Protein AF-A0A367R2I7-F1 (afdb_monomer)

Structure (mmCIF, N/CA/C/O backbone):
data_AF-A0A367R2I7-F1
#
_entry.id   AF-A0A367R2I7-F1
#
loop_
_atom_site.group_PDB
_atom_site.id
_atom_site.type_symbol
_atom_site.label_atom_id
_atom_site.label_alt_id
_atom_site.label_comp_id
_atom_site.label_asym_id
_atom_site.label_entity_id
_atom_site.label_seq_id
_atom_site.pdbx_PDB_ins_code
_atom_site.Cartn_x
_atom_site.Cartn_y
_atom_site.Cartn_z
_atom_site.occupancy
_atom_site.B_iso_or_equiv
_atom_site.auth_seq_id
_atom_site.auth_comp_id
_atom_site.auth_asym_id
_atom_site.auth_atom_id
_atom_site.pdbx_PDB_model_num
ATOM 1 N N . MET A 1 1 ? 14.666 22.612 -1.946 1.00 48.72 1 MET A N 1
ATOM 2 C CA . MET A 1 1 ? 14.233 21.293 -1.439 1.00 48.72 1 MET A CA 1
ATOM 3 C C . MET A 1 1 ? 14.666 20.253 -2.449 1.00 48.72 1 MET A C 1
ATOM 5 O O . MET A 1 1 ? 14.359 20.433 -3.620 1.00 48.72 1 MET A O 1
ATOM 9 N N . ASN A 1 2 ? 15.432 19.246 -2.032 1.00 72.50 2 ASN A N 1
ATOM 10 C CA . ASN A 1 2 ? 15.852 18.168 -2.924 1.00 72.50 2 ASN A CA 1
ATOM 11 C C . ASN A 1 2 ? 14.829 17.036 -2.782 1.00 72.50 2 ASN A C 1
ATOM 13 O O . ASN A 1 2 ? 14.751 16.421 -1.721 1.00 72.50 2 ASN A O 1
ATOM 17 N N . TYR A 1 3 ? 13.983 16.842 -3.790 1.00 74.94 3 TYR A N 1
ATOM 18 C CA . TYR A 1 3 ? 12.981 15.779 -3.785 1.00 74.94 3 TYR A CA 1
ATOM 19 C C . TYR A 1 3 ? 13.609 14.516 -4.364 1.00 74.94 3 TYR A C 1
ATOM 21 O O . TYR A 1 3 ? 14.040 14.505 -5.516 1.00 74.94 3 TYR A O 1
ATOM 29 N N . GLU A 1 4 ? 13.675 13.453 -3.568 1.00 75.50 4 GLU A N 1
ATOM 30 C CA . GLU A 1 4 ? 14.180 12.162 -4.022 1.00 75.50 4 GLU A CA 1
ATOM 31 C C . GLU A 1 4 ? 13.016 11.308 -4.540 1.00 75.50 4 GLU A C 1
ATOM 33 O O . GLU A 1 4 ? 12.037 11.080 -3.832 1.00 75.50 4 GLU A O 1
ATOM 38 N N . SER A 1 5 ? 13.117 10.834 -5.782 1.00 80.56 5 SER A N 1
ATOM 39 C CA . SER A 1 5 ? 12.164 9.881 -6.361 1.00 80.56 5 SER A CA 1
ATOM 40 C C . SER A 1 5 ? 12.764 8.480 -6.353 1.00 80.56 5 SER A C 1
ATOM 42 O O . SER A 1 5 ? 13.856 8.273 -6.883 1.00 80.56 5 SER A O 1
ATOM 44 N N . ARG A 1 6 ? 12.041 7.502 -5.798 1.00 79.62 6 ARG A N 1
ATOM 45 C CA . ARG A 1 6 ? 12.442 6.087 -5.799 1.00 79.62 6 ARG A CA 1
ATOM 46 C C . ARG A 1 6 ? 11.387 5.234 -6.487 1.00 79.62 6 ARG A C 1
ATOM 48 O O . ARG A 1 6 ? 10.194 5.411 -6.266 1.00 79.62 6 ARG A O 1
ATOM 55 N N . ARG A 1 7 ? 11.837 4.289 -7.313 1.00 85.69 7 ARG A N 1
ATOM 56 C CA . ARG A 1 7 ? 10.976 3.240 -7.871 1.00 85.69 7 ARG A CA 1
ATOM 57 C C . ARG A 1 7 ? 10.900 2.090 -6.878 1.00 85.69 7 ARG A C 1
ATOM 59 O O . ARG A 1 7 ? 11.927 1.686 -6.338 1.00 85.69 7 ARG A O 1
ATOM 66 N N . ILE A 1 8 ? 9.700 1.567 -6.661 1.00 82.44 8 ILE A N 1
ATOM 67 C CA . ILE A 1 8 ? 9.450 0.467 -5.732 1.00 82.44 8 ILE A CA 1
ATOM 68 C C . ILE A 1 8 ? 8.796 -0.664 -6.518 1.00 82.44 8 ILE A C 1
ATOM 70 O O . ILE A 1 8 ? 7.815 -0.440 -7.225 1.00 82.44 8 ILE A O 1
ATOM 74 N N . THR A 1 9 ? 9.345 -1.868 -6.400 1.00 89.19 9 THR A N 1
ATOM 75 C CA . THR A 1 9 ? 8.735 -3.082 -6.947 1.00 89.19 9 THR A CA 1
ATOM 76 C C . THR A 1 9 ? 7.983 -3.784 -5.828 1.00 89.19 9 THR A C 1
ATOM 78 O O . THR A 1 9 ? 8.548 -4.021 -4.762 1.00 89.19 9 THR A O 1
ATOM 81 N N . ILE A 1 10 ? 6.717 -4.120 -6.064 1.00 85.81 10 ILE A N 1
ATOM 82 C CA . ILE A 1 10 ? 5.837 -4.735 -5.067 1.00 85.81 10 ILE A CA 1
ATOM 83 C C . ILE A 1 10 ? 5.438 -6.125 -5.562 1.00 85.81 10 ILE A C 1
ATOM 85 O O . ILE A 1 10 ? 5.110 -6.302 -6.735 1.00 85.81 10 ILE A O 1
ATOM 89 N N . SER A 1 11 ? 5.486 -7.117 -4.671 1.00 91.94 11 SER A N 1
ATOM 90 C CA . SER A 1 11 ? 5.023 -8.475 -4.971 1.00 91.94 11 SER A CA 1
ATOM 91 C C . SER A 1 11 ? 3.528 -8.483 -5.278 1.00 91.94 11 SER A C 1
ATOM 93 O O . SER A 1 11 ? 2.746 -7.815 -4.605 1.00 91.94 11 SER A O 1
ATOM 95 N N . TYR A 1 12 ? 3.116 -9.309 -6.238 1.00 89.31 12 TYR A N 1
ATOM 96 C CA . TYR A 1 12 ? 1.709 -9.483 -6.596 1.00 89.31 12 TYR A CA 1
ATOM 97 C C . TYR A 1 12 ? 0.827 -9.872 -5.395 1.00 89.31 12 TYR A C 1
ATOM 99 O O . TYR A 1 12 ? -0.275 -9.353 -5.239 1.00 89.31 12 TYR A O 1
ATOM 107 N N . LEU A 1 13 ? 1.329 -10.720 -4.490 1.00 92.25 13 LEU A N 1
ATOM 108 C CA . LEU A 1 13 ? 0.584 -11.125 -3.291 1.00 92.25 13 LEU A CA 1
ATOM 109 C C . LEU A 1 13 ? 0.336 -9.949 -2.337 1.00 92.25 13 LEU A C 1
ATOM 111 O O . LEU A 1 13 ? -0.748 -9.832 -1.774 1.00 92.25 13 LEU A O 1
ATOM 115 N N . ALA A 1 14 ? 1.306 -9.042 -2.214 1.00 90.06 14 ALA A N 1
ATOM 116 C CA . ALA A 1 14 ? 1.160 -7.846 -1.390 1.00 90.06 14 ALA A CA 1
ATOM 117 C C . ALA A 1 14 ? 0.125 -6.873 -1.979 1.00 90.06 14 ALA A C 1
ATOM 119 O O . ALA A 1 14 ? -0.576 -6.199 -1.232 1.00 90.06 14 ALA A O 1
ATOM 120 N N . VAL A 1 15 ? -0.027 -6.834 -3.308 1.00 89.38 15 VAL A N 1
ATOM 121 C CA . VAL A 1 15 ? -1.095 -6.062 -3.966 1.00 89.38 15 VAL A CA 1
ATOM 122 C C . VAL A 1 15 ? -2.475 -6.643 -3.642 1.00 89.38 15 VAL A C 1
ATOM 124 O O . VAL A 1 15 ? -3.400 -5.886 -3.369 1.00 89.38 15 VAL A O 1
ATOM 127 N N . ILE A 1 16 ? -2.621 -7.971 -3.591 1.00 90.88 16 ILE A N 1
ATOM 128 C CA . ILE A 1 16 ? -3.887 -8.604 -3.181 1.00 90.88 16 ILE A CA 1
ATOM 129 C C . ILE A 1 16 ? -4.248 -8.222 -1.741 1.00 90.88 16 ILE A C 1
ATOM 131 O O . ILE A 1 16 ? -5.405 -7.917 -1.451 1.00 90.88 16 ILE A O 1
ATOM 135 N N . GLU A 1 17 ? -3.277 -8.238 -0.829 1.00 91.44 17 GLU A N 1
ATOM 136 C CA . GLU A 1 17 ? -3.505 -7.819 0.557 1.00 91.44 17 GLU A CA 1
ATOM 137 C C . GLU A 1 17 ? -3.836 -6.331 0.660 1.00 91.44 17 GLU A C 1
ATOM 139 O O . GLU A 1 17 ? -4.770 -5.966 1.371 1.00 91.44 17 GLU A O 1
ATOM 144 N N . LEU A 1 18 ? -3.145 -5.483 -0.106 1.00 91.19 18 LEU A N 1
ATOM 145 C CA . LEU A 1 18 ? -3.453 -4.060 -0.216 1.00 91.19 18 LEU A CA 1
ATOM 146 C C . LEU A 1 18 ? -4.910 -3.839 -0.634 1.00 91.19 18 LEU A C 1
ATOM 148 O O . LEU A 1 18 ? -5.611 -3.044 -0.007 1.00 91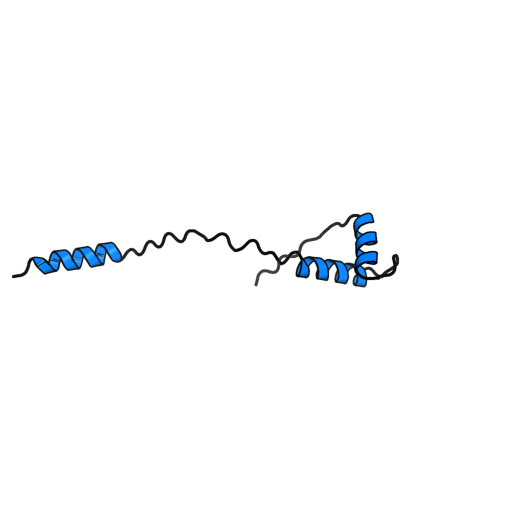.19 18 LEU A O 1
ATOM 152 N N . CYS A 1 19 ? -5.376 -4.565 -1.655 1.00 90.88 19 CYS A N 1
ATOM 153 C CA . CYS A 1 19 ? -6.760 -4.470 -2.100 1.00 90.88 19 CYS A CA 1
ATOM 154 C C . CYS A 1 19 ? -7.740 -4.831 -0.979 1.00 90.88 19 CYS A C 1
ATOM 156 O O . CYS A 1 19 ? -8.717 -4.119 -0.783 1.00 90.88 19 CYS A O 1
ATOM 158 N N . LYS A 1 20 ? -7.450 -5.867 -0.182 1.00 91.69 20 LYS A N 1
ATOM 159 C CA . LYS A 1 20 ? -8.288 -6.244 0.970 1.00 91.69 20 LYS A CA 1
ATOM 160 C C . LYS A 1 20 ? -8.293 -5.184 2.073 1.00 91.69 20 LYS A C 1
ATOM 162 O O . LYS A 1 20 ? -9.341 -4.915 2.645 1.00 91.69 20 LYS A O 1
ATOM 167 N N . ILE A 1 21 ? -7.140 -4.586 2.378 1.00 91.00 21 ILE A N 1
ATOM 168 C CA . ILE A 1 21 ? -7.001 -3.574 3.442 1.00 91.00 21 ILE A CA 1
ATOM 169 C C . ILE A 1 21 ? -7.794 -2.305 3.109 1.00 91.00 21 ILE A C 1
ATOM 171 O O . ILE A 1 21 ? -8.378 -1.688 3.998 1.00 91.00 21 ILE A O 1
ATOM 175 N N . PHE A 1 22 ? -7.803 -1.911 1.836 1.00 90.31 22 PHE A N 1
ATOM 176 C CA . PHE A 1 22 ? -8.462 -0.691 1.370 1.00 90.31 22 PHE A CA 1
ATOM 177 C C . PHE A 1 22 ? -9.832 -0.928 0.724 1.00 90.31 22 PHE A C 1
ATOM 179 O O . PHE A 1 22 ? -10.384 0.012 0.157 1.00 90.31 22 PHE A O 1
ATOM 186 N N . ASP A 1 23 ? -10.368 -2.149 0.822 1.00 91.19 23 ASP A N 1
ATOM 187 C CA . ASP A 1 23 ? -11.644 -2.567 0.222 1.00 91.19 23 ASP A CA 1
ATOM 188 C C . ASP A 1 23 ? -11.742 -2.223 -1.280 1.00 91.19 23 ASP A C 1
ATOM 190 O O . ASP A 1 23 ? -12.750 -1.739 -1.795 1.00 91.19 23 ASP A O 1
ATOM 194 N N . LEU A 1 24 ? -10.631 -2.426 -1.993 1.00 88.75 24 LEU A N 1
ATOM 195 C CA . LEU A 1 24 ? -10.510 -2.198 -3.428 1.00 88.75 24 LEU A CA 1
ATOM 196 C C . LEU A 1 24 ? -10.808 -3.491 -4.202 1.00 88.75 24 LEU A C 1
ATOM 198 O O . LEU A 1 24 ? -10.419 -4.581 -3.769 1.00 88.75 24 LEU A O 1
ATOM 202 N N . PRO A 1 25 ? -11.410 -3.390 -5.400 1.00 89.25 25 PRO A N 1
ATOM 203 C CA . PRO A 1 25 ? -11.533 -4.535 -6.289 1.00 89.25 25 PRO A CA 1
ATOM 204 C C . PRO A 1 25 ? -10.146 -5.049 -6.703 1.00 89.25 25 PRO A C 1
ATOM 206 O O . PRO A 1 25 ? -9.187 -4.286 -6.819 1.00 89.25 25 PRO A O 1
ATOM 209 N N . GLN A 1 26 ? -10.028 -6.354 -6.952 1.00 83.00 26 GLN A N 1
ATOM 210 C CA . GLN A 1 26 ? -8.756 -6.960 -7.368 1.00 83.00 26 GLN A CA 1
ATOM 211 C C . GLN A 1 26 ? -8.282 -6.433 -8.734 1.00 83.00 26 GLN A C 1
ATOM 213 O O . GLN A 1 26 ? -7.082 -6.319 -8.967 1.00 83.00 26 GLN A O 1
ATOM 218 N N . ASP A 1 27 ? -9.230 -6.019 -9.576 1.00 84.56 27 ASP A N 1
ATOM 219 C CA . ASP A 1 27 ? -8.996 -5.386 -10.877 1.00 84.56 27 ASP A CA 1
ATOM 220 C C . ASP A 1 27 ? -8.981 -3.848 -10.784 1.00 84.56 27 ASP A C 1
ATOM 222 O O . ASP A 1 27 ? -9.300 -3.144 -11.746 1.00 84.56 27 ASP A O 1
ATOM 226 N N . ALA A 1 28 ? -8.664 -3.301 -9.605 1.00 85.19 28 ALA A N 1
ATOM 227 C CA . ALA A 1 28 ? -8.576 -1.861 -9.411 1.00 85.19 28 ALA A CA 1
ATOM 228 C C . ALA A 1 28 ? -7.562 -1.227 -10.381 1.00 85.19 28 ALA A C 1
ATOM 230 O O . ALA A 1 28 ? -6.495 -1.793 -10.643 1.00 85.19 28 ALA A O 1
ATOM 231 N N . PRO A 1 29 ? -7.848 -0.015 -10.888 1.00 89.50 29 PRO A N 1
ATOM 232 C CA . PRO A 1 29 ? -6.922 0.687 -11.762 1.00 89.50 29 PRO A CA 1
ATOM 233 C C . PRO A 1 29 ? -5.606 0.981 -11.034 1.00 89.50 29 PRO A C 1
ATOM 235 O O . PRO A 1 29 ? -5.593 1.269 -9.835 1.00 89.50 29 PRO A O 1
ATOM 238 N N . THR A 1 30 ? -4.497 1.007 -11.778 1.00 87.12 30 THR A N 1
ATOM 239 C CA . THR A 1 30 ? -3.148 1.259 -11.240 1.00 87.12 30 THR A CA 1
ATOM 240 C C . THR A 1 30 ? -3.071 2.515 -10.369 1.00 87.12 30 THR A C 1
ATOM 242 O O . THR A 1 30 ? -2.339 2.525 -9.387 1.00 87.12 30 THR A O 1
ATOM 245 N N . GLN A 1 31 ? -3.858 3.551 -10.682 1.00 89.19 31 GLN A N 1
ATOM 246 C CA . GLN A 1 31 ? -3.937 4.784 -9.888 1.00 89.19 31 GLN A CA 1
ATOM 247 C C . GLN A 1 31 ? -4.507 4.569 -8.477 1.00 89.19 31 GLN A C 1
ATOM 249 O O . GLN A 1 31 ? -4.036 5.176 -7.518 1.00 89.19 31 GLN A O 1
ATOM 254 N N . ALA A 1 32 ? -5.514 3.704 -8.328 1.00 88.19 32 ALA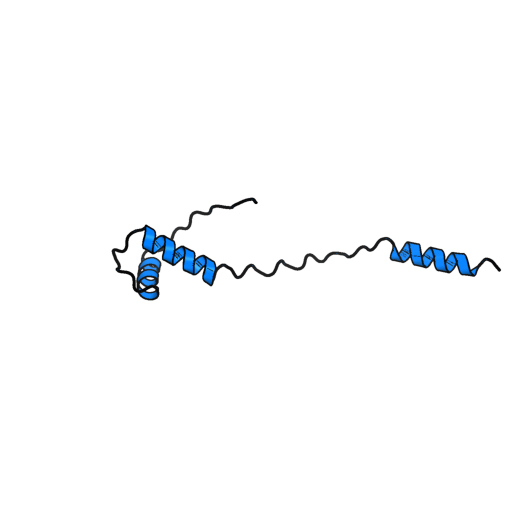 A N 1
ATOM 255 C CA . ALA A 1 32 ? -6.083 3.390 -7.019 1.00 88.19 32 ALA A CA 1
ATOM 256 C C . ALA A 1 32 ? -5.088 2.582 -6.174 1.00 88.19 32 ALA A C 1
ATOM 258 O O . ALA A 1 32 ? -4.916 2.849 -4.984 1.00 88.19 32 ALA A O 1
ATOM 259 N N . LEU A 1 33 ? -4.369 1.654 -6.813 1.00 89.38 33 LEU A N 1
ATOM 260 C CA . LEU A 1 33 ? -3.297 0.895 -6.171 1.00 8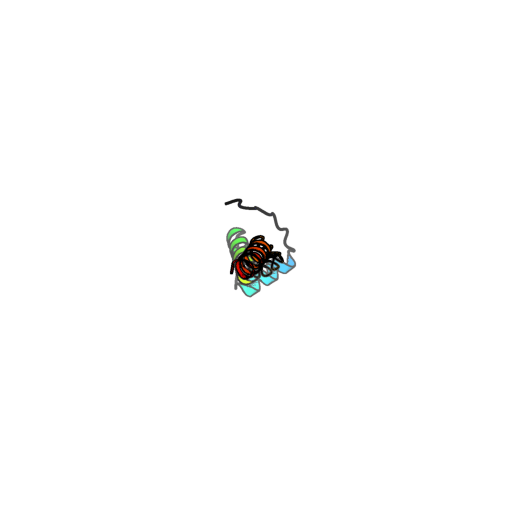9.38 33 LEU A CA 1
ATOM 261 C C . LEU A 1 33 ? -2.149 1.811 -5.732 1.00 89.38 33 LEU A C 1
ATOM 263 O O . LEU A 1 33 ? -1.703 1.715 -4.589 1.00 89.38 33 LEU A O 1
ATOM 267 N N . SER A 1 34 ? -1.700 2.734 -6.591 1.00 89.12 34 SER A N 1
ATOM 268 C CA . SER A 1 34 ? -0.638 3.682 -6.235 1.00 89.12 34 SER A CA 1
ATOM 269 C C . SER A 1 34 ? -1.047 4.583 -5.073 1.00 89.12 34 SER A C 1
ATOM 271 O O . SER A 1 34 ? -0.259 4.754 -4.150 1.00 89.12 34 SER A O 1
ATOM 273 N N . ALA A 1 35 ? -2.290 5.073 -5.052 1.00 90.06 35 ALA A N 1
ATOM 274 C CA . ALA A 1 35 ? -2.802 5.877 -3.942 1.00 90.06 35 ALA A CA 1
ATOM 275 C C . ALA A 1 35 ? -2.846 5.089 -2.617 1.00 90.06 35 ALA A C 1
ATOM 277 O O . ALA A 1 35 ? -2.485 5.618 -1.564 1.00 90.06 35 ALA A O 1
ATOM 278 N N . GLY A 1 36 ? -3.246 3.812 -2.654 1.00 90.00 36 GLY A N 1
ATOM 279 C CA . GLY A 1 36 ? -3.215 2.930 -1.482 1.00 90.00 36 GLY A CA 1
ATOM 280 C C . GLY A 1 36 ? -1.796 2.719 -0.944 1.00 90.00 36 GLY A C 1
ATOM 281 O O . GLY A 1 36 ? -1.561 2.834 0.260 1.00 90.00 36 GLY A O 1
ATOM 282 N N . VAL A 1 37 ? -0.832 2.481 -1.838 1.00 89.44 37 VAL A N 1
ATOM 283 C CA . VAL A 1 37 ? 0.591 2.347 -1.481 1.00 89.44 37 VAL A CA 1
ATOM 284 C C . VAL A 1 37 ? 1.143 3.648 -0.898 1.00 89.44 37 VAL A C 1
ATOM 286 O O . VAL A 1 37 ? 1.794 3.616 0.144 1.00 89.44 37 VAL A O 1
ATOM 289 N N . GLU A 1 38 ? 0.868 4.795 -1.520 1.00 88.62 38 GLU A N 1
ATOM 290 C CA . GLU A 1 38 ? 1.280 6.108 -1.007 1.00 88.62 38 GLU A CA 1
ATOM 291 C C . GLU A 1 38 ? 0.732 6.344 0.399 1.00 88.62 38 GLU A C 1
ATOM 293 O O . GLU A 1 38 ? 1.477 6.730 1.302 1.00 88.62 38 GLU A O 1
ATOM 298 N N . LYS A 1 39 ? -0.549 6.037 0.621 1.00 89.69 39 LYS A N 1
ATOM 299 C CA . LYS A 1 39 ? -1.175 6.159 1.937 1.00 89.69 39 LYS A CA 1
ATOM 300 C C . LYS A 1 39 ? -0.460 5.299 2.982 1.00 89.69 39 LYS A C 1
ATOM 302 O O . LYS A 1 39 ? -0.199 5.800 4.072 1.00 89.69 39 LYS A O 1
ATOM 307 N N . LEU A 1 40 ? -0.071 4.064 2.655 1.00 88.00 40 L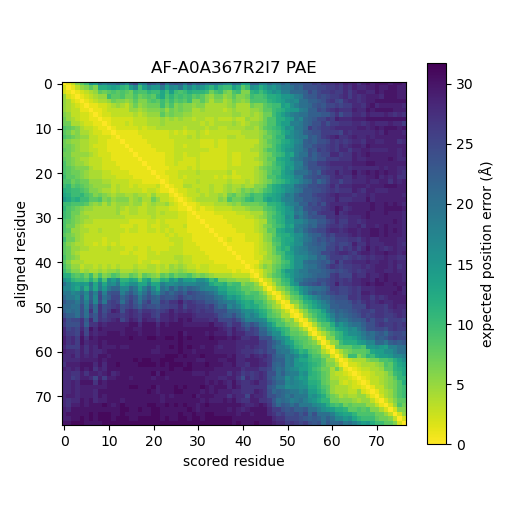EU A N 1
ATOM 308 C CA . LEU A 1 40 ? 0.727 3.223 3.559 1.00 88.00 40 LEU A CA 1
ATOM 309 C C . LEU A 1 40 ? 2.120 3.798 3.828 1.00 88.00 40 LEU A C 1
ATOM 311 O O . LEU A 1 40 ? 2.569 3.788 4.974 1.00 88.00 40 LEU A O 1
ATOM 315 N N . ILE A 1 41 ? 2.800 4.324 2.807 1.00 86.31 41 ILE A N 1
ATOM 316 C CA . ILE A 1 41 ? 4.121 4.950 2.965 1.00 86.31 41 ILE A CA 1
ATOM 317 C C . ILE A 1 41 ? 4.026 6.164 3.890 1.00 86.31 41 ILE A C 1
ATOM 319 O O . ILE A 1 41 ? 4.858 6.320 4.776 1.00 86.31 41 ILE A O 1
ATOM 323 N N . PHE A 1 42 ? 3.006 7.005 3.750 1.00 84.94 42 PHE A N 1
ATOM 324 C CA . PHE A 1 42 ? 2.857 8.164 4.629 1.00 84.94 42 PHE A CA 1
ATOM 325 C C . PHE A 1 42 ? 2.357 7.795 6.032 1.00 84.94 42 PHE A C 1
ATOM 327 O O . PHE A 1 42 ? 2.750 8.442 7.000 1.00 84.94 42 PHE A O 1
ATOM 334 N N . GLN A 1 43 ? 1.539 6.748 6.169 1.00 84.94 43 GLN A N 1
ATOM 335 C CA . GLN A 1 43 ? 1.053 6.275 7.471 1.00 84.94 43 GLN A CA 1
ATOM 336 C C . GLN A 1 43 ? 2.127 5.544 8.284 1.00 84.94 43 GLN A C 1
ATOM 338 O O . GLN A 1 43 ? 2.239 5.770 9.485 1.00 84.94 43 GLN A O 1
ATOM 343 N N . HIS A 1 44 ? 2.912 4.676 7.645 1.00 79.50 44 HIS A N 1
ATOM 344 C CA . HIS A 1 44 ? 3.868 3.791 8.322 1.00 79.50 44 HIS A CA 1
ATOM 345 C C . HIS A 1 44 ? 5.333 4.123 8.026 1.00 79.50 44 HIS A C 1
ATOM 347 O O . HIS A 1 44 ? 6.205 3.829 8.837 1.00 79.50 44 HIS A O 1
ATOM 353 N N . GLY A 1 45 ? 5.627 4.740 6.883 1.00 67.62 45 GLY A N 1
ATOM 354 C CA . GLY A 1 45 ? 6.981 5.137 6.486 1.00 67.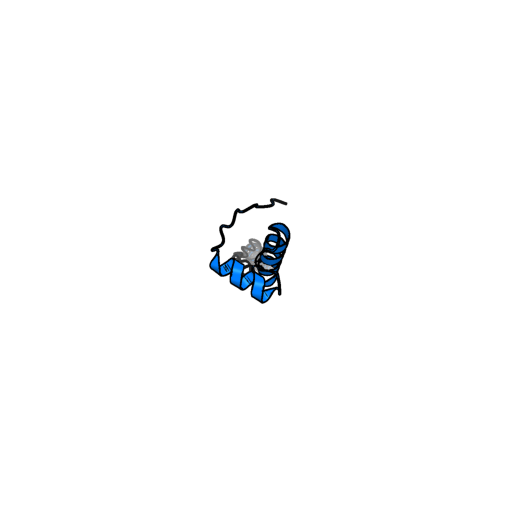62 45 GLY A CA 1
ATOM 355 C C . GLY A 1 45 ? 7.431 6.481 7.062 1.00 67.62 45 GLY A C 1
ATOM 356 O O . GLY A 1 45 ? 8.620 6.782 7.015 1.00 67.62 45 GLY A O 1
ATOM 357 N N . ASN A 1 46 ? 6.527 7.266 7.665 1.00 57.81 46 ASN A N 1
ATOM 358 C CA . ASN A 1 46 ? 6.883 8.522 8.334 1.00 57.81 46 ASN A CA 1
ATOM 359 C C . ASN A 1 46 ? 7.443 8.330 9.755 1.00 57.81 46 ASN A C 1
ATOM 361 O O . ASN A 1 46 ? 7.588 9.293 10.508 1.00 57.81 46 ASN A O 1
ATOM 365 N N . VAL A 1 47 ? 7.830 7.104 10.121 1.00 58.53 47 VAL A N 1
ATOM 366 C CA . VAL A 1 47 ? 8.810 6.907 11.190 1.00 58.53 47 VAL A CA 1
ATOM 367 C C . VAL A 1 47 ? 10.169 7.301 10.612 1.00 58.53 47 VAL A C 1
ATOM 369 O O . VAL A 1 47 ? 11.028 6.460 10.351 1.00 58.53 47 VAL A O 1
ATOM 372 N N . GLN A 1 48 ? 10.365 8.603 10.362 1.00 55.75 48 GLN A N 1
ATOM 373 C CA . GLN A 1 48 ? 11.710 9.154 10.315 1.00 55.75 48 GLN A CA 1
ATOM 374 C C . GLN A 1 48 ? 12.371 8.652 11.591 1.00 55.75 48 GLN A C 1
ATOM 376 O O . GLN A 1 48 ? 11.920 8.978 12.692 1.00 55.75 48 GLN A O 1
ATOM 381 N N . ALA A 1 49 ? 13.394 7.804 11.450 1.00 57.31 49 ALA A N 1
ATOM 382 C CA . ALA A 1 49 ? 14.305 7.561 12.548 1.00 57.31 49 ALA A CA 1
ATOM 383 C C . ALA A 1 49 ? 14.649 8.949 13.078 1.00 57.31 49 ALA A C 1
ATOM 385 O O . ALA A 1 49 ? 15.128 9.778 12.296 1.00 57.31 49 ALA A O 1
ATOM 386 N N . SER A 1 50 ? 14.284 9.218 14.342 1.00 54.78 50 SER A N 1
ATOM 387 C CA . SER A 1 50 ? 14.597 10.481 15.010 1.00 54.78 50 SER A CA 1
ATOM 388 C C . SER A 1 50 ? 15.999 10.855 14.565 1.00 54.78 50 SER A C 1
ATOM 390 O O . SER A 1 50 ? 16.855 9.962 14.649 1.00 54.78 50 SER A O 1
ATOM 392 N N . PRO A 1 51 ? 16.233 12.074 14.031 1.00 58.09 51 PRO A N 1
ATOM 393 C CA . PRO A 1 51 ? 17.563 12.455 13.591 1.00 58.09 51 PRO A CA 1
ATOM 394 C C . PRO A 1 51 ? 18.489 12.048 14.721 1.00 58.09 51 PRO A C 1
ATOM 396 O O . PRO A 1 51 ? 18.262 12.439 15.872 1.00 58.09 51 PRO A O 1
ATOM 399 N N . LYS A 1 52 ? 19.402 11.110 14.425 1.00 51.66 52 LYS A N 1
ATOM 400 C CA . LYS A 1 52 ? 20.377 10.640 15.402 1.00 51.66 52 LYS A CA 1
ATOM 401 C C . LYS A 1 52 ? 20.935 11.929 15.979 1.00 51.66 52 LYS A C 1
ATOM 403 O O . LYS A 1 52 ? 21.380 12.728 15.156 1.00 51.66 52 LYS A O 1
ATOM 408 N N . PRO A 1 53 ? 20.815 12.195 17.294 1.00 53.78 53 PRO A N 1
ATOM 409 C CA . PRO A 1 53 ? 21.359 13.417 17.839 1.00 53.78 53 PRO A CA 1
ATOM 410 C C . PRO A 1 53 ? 22.815 13.408 17.415 1.00 53.78 53 PRO A C 1
ATOM 412 O O . PRO A 1 53 ? 23.593 12.552 17.842 1.00 53.78 53 PRO A O 1
ATOM 415 N N . GLU A 1 54 ? 23.147 14.274 16.460 1.00 53.56 54 GLU A N 1
ATOM 416 C CA . GLU A 1 54 ? 24.523 14.612 16.211 1.00 53.56 54 GLU A CA 1
ATOM 417 C C . GLU A 1 54 ? 24.970 15.073 17.580 1.00 53.56 54 GLU A C 1
ATOM 419 O O . GLU A 1 54 ? 24.370 15.981 18.166 1.00 53.56 54 GLU A O 1
ATOM 424 N N . THR A 1 55 ? 25.919 14.350 18.164 1.00 53.53 55 THR A N 1
ATOM 425 C CA . THR A 1 55 ? 26.600 14.824 19.348 1.00 53.53 55 THR A CA 1
ATOM 426 C C . THR A 1 55 ? 27.247 16.119 18.896 1.00 53.53 55 THR A C 1
ATOM 428 O O . THR A 1 55 ? 28.351 16.117 18.359 1.00 53.53 55 THR A O 1
ATOM 431 N N .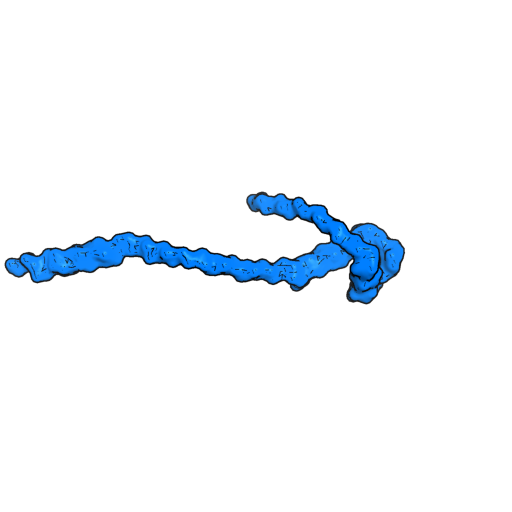 ALA A 1 56 ? 26.522 17.228 19.028 1.00 54.62 56 ALA A N 1
ATOM 432 C CA . ALA A 1 56 ? 27.091 18.539 18.951 1.00 54.62 56 ALA A CA 1
ATOM 433 C C . ALA A 1 56 ? 28.062 18.527 20.120 1.00 54.62 56 ALA A C 1
ATOM 435 O O . ALA A 1 56 ? 27.675 18.695 21.278 1.00 54.62 56 ALA A O 1
ATOM 436 N N . THR A 1 57 ? 29.331 18.241 19.841 1.00 57.06 57 THR A N 1
ATOM 437 C CA . THR A 1 57 ? 30.405 18.751 20.668 1.00 57.06 57 THR A CA 1
ATOM 438 C C . THR A 1 57 ? 30.170 20.247 20.676 1.00 57.06 57 THR A C 1
ATOM 440 O O . THR A 1 57 ? 30.526 20.965 19.745 1.00 57.06 57 THR A O 1
ATOM 443 N N . SER A 1 58 ? 29.451 20.685 21.707 1.00 52.62 58 SER A N 1
ATOM 444 C CA . SER A 1 58 ? 29.332 22.059 22.136 1.00 52.62 58 SER A CA 1
ATOM 445 C C . SER A 1 58 ? 30.730 22.462 22.585 1.00 52.62 58 SER A C 1
ATOM 447 O O . SER A 1 58 ? 31.021 22.588 23.775 1.00 52.62 58 SER A O 1
ATOM 449 N N . THR A 1 59 ? 31.629 22.626 21.623 1.00 59.31 59 THR A N 1
ATOM 450 C CA . THR A 1 59 ? 32.896 23.303 21.804 1.00 59.31 59 THR A CA 1
ATOM 451 C C . THR A 1 59 ? 32.514 24.768 21.932 1.00 59.31 59 THR A C 1
ATOM 453 O O . THR A 1 59 ? 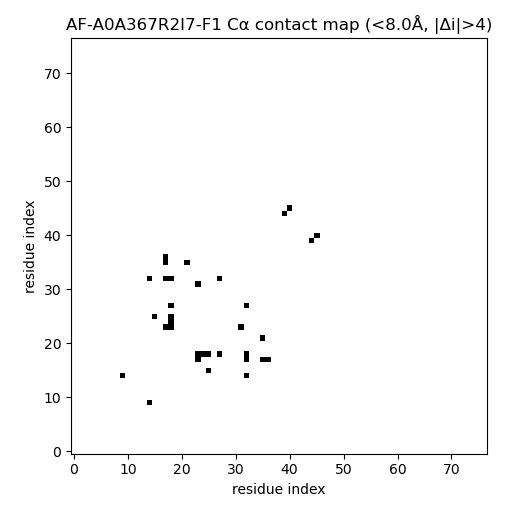32.576 25.513 20.967 1.00 59.31 59 THR A O 1
ATOM 456 N N . GLN A 1 60 ? 31.994 25.172 23.096 1.00 60.00 60 GLN A N 1
ATOM 457 C CA . GLN A 1 60 ? 31.898 26.581 23.458 1.00 60.00 60 GLN A CA 1
ATOM 458 C C . GLN A 1 60 ? 33.341 27.034 23.697 1.00 60.00 60 GLN A C 1
ATOM 460 O O . GLN A 1 60 ? 33.864 26.791 24.787 1.00 60.00 60 GLN A O 1
ATOM 465 N N . PRO A 1 61 ? 34.020 27.662 22.717 1.00 59.09 61 PRO A N 1
ATOM 466 C CA . PRO A 1 61 ? 35.458 27.927 22.811 1.00 59.09 61 PRO A CA 1
ATOM 467 C C . PRO A 1 61 ? 35.755 28.960 23.905 1.00 59.09 61 PRO A C 1
ATOM 469 O O . PRO A 1 61 ? 36.870 29.075 24.396 1.00 59.09 61 PRO A O 1
ATOM 472 N N . ASN A 1 62 ? 34.725 29.705 24.311 1.00 60.12 62 ASN A N 1
ATOM 473 C CA . ASN A 1 62 ? 34.867 30.901 25.119 1.00 60.12 62 ASN A CA 1
ATOM 474 C C . ASN A 1 62 ? 34.806 30.649 26.628 1.00 60.12 62 ASN A C 1
ATOM 476 O O . ASN A 1 62 ? 35.080 31.576 27.383 1.00 60.12 62 ASN A O 1
ATOM 480 N N . LYS A 1 63 ? 34.482 29.435 27.104 1.00 63.81 63 LYS A N 1
ATOM 481 C CA . LYS A 1 63 ? 34.435 29.185 28.558 1.00 63.81 63 LYS A CA 1
ATOM 482 C C . LYS A 1 63 ? 35.817 29.237 29.207 1.00 63.81 63 LYS A C 1
ATOM 484 O O . LYS A 1 63 ? 35.931 29.811 30.281 1.00 63.81 63 LYS A O 1
ATOM 489 N N . SER A 1 64 ? 36.847 28.696 28.557 1.00 63.09 64 SER A N 1
ATOM 490 C CA . SER A 1 64 ? 38.232 28.739 29.052 1.00 63.09 64 SER A CA 1
ATOM 491 C C . SER A 1 64 ? 38.834 30.145 28.980 1.00 63.09 64 SER A C 1
ATOM 493 O O . SER A 1 64 ? 39.529 30.566 29.901 1.00 63.09 64 SER A O 1
ATOM 495 N N . ALA A 1 65 ? 38.534 30.896 27.915 1.00 64.44 65 ALA A N 1
ATOM 496 C CA . ALA A 1 65 ? 38.970 32.284 27.776 1.00 64.44 65 ALA A CA 1
ATOM 497 C C . ALA A 1 65 ? 38.341 33.194 28.850 1.00 64.44 65 ALA A C 1
ATOM 499 O O . ALA A 1 65 ? 39.033 34.018 29.447 1.00 64.44 65 ALA A O 1
ATOM 500 N N . LEU A 1 66 ? 37.049 33.005 29.147 1.00 63.84 66 LEU A N 1
ATOM 501 C CA . LEU A 1 66 ? 36.346 33.747 30.200 1.00 63.84 66 LEU A CA 1
ATOM 502 C C . LEU A 1 66 ? 36.900 33.443 31.597 1.00 63.84 66 LEU A C 1
ATOM 504 O O . LEU A 1 66 ? 37.117 34.371 32.375 1.00 63.84 66 LEU A O 1
ATOM 508 N N . SER A 1 67 ? 37.169 32.176 31.929 1.00 64.94 67 SER A N 1
ATOM 509 C CA . SER A 1 67 ? 37.751 31.842 33.235 1.00 64.94 67 SER A CA 1
ATOM 510 C C . SER A 1 67 ? 39.185 32.354 33.389 1.00 64.94 67 SER A C 1
ATOM 512 O O . SER A 1 67 ? 39.522 32.831 34.471 1.00 64.94 67 SER A O 1
ATOM 514 N N . ALA A 1 68 ? 39.988 32.366 32.319 1.00 69.00 68 ALA A N 1
ATOM 515 C CA . ALA A 1 68 ? 41.330 32.952 32.340 1.00 69.00 68 ALA A CA 1
ATOM 516 C C . ALA A 1 68 ? 41.315 34.467 32.637 1.00 69.00 68 ALA A C 1
ATOM 518 O O . ALA A 1 68 ? 42.132 34.947 33.428 1.00 69.00 68 ALA A O 1
ATOM 519 N N . MET A 1 69 ? 40.357 35.217 32.074 1.00 67.00 69 MET A N 1
ATOM 520 C CA . MET A 1 69 ? 40.194 36.648 32.374 1.00 67.00 69 MET A CA 1
ATOM 521 C C . MET A 1 69 ? 39.840 36.901 33.846 1.00 67.00 69 MET A C 1
ATOM 523 O O . MET A 1 69 ? 40.378 37.828 34.449 1.00 67.00 69 MET A O 1
ATOM 527 N N . VAL A 1 70 ? 38.993 36.061 34.451 1.00 69.94 70 VAL A N 1
ATOM 528 C CA . VAL A 1 70 ? 38.612 36.194 35.870 1.00 69.94 70 VAL A CA 1
ATOM 529 C C . VAL A 1 70 ? 39.793 35.918 36.803 1.00 69.94 70 VAL A C 1
ATOM 531 O O . VAL A 1 70 ? 39.977 36.643 37.781 1.00 69.94 70 VAL A O 1
ATOM 534 N N . THR A 1 71 ? 40.634 34.921 36.508 1.00 64.94 71 T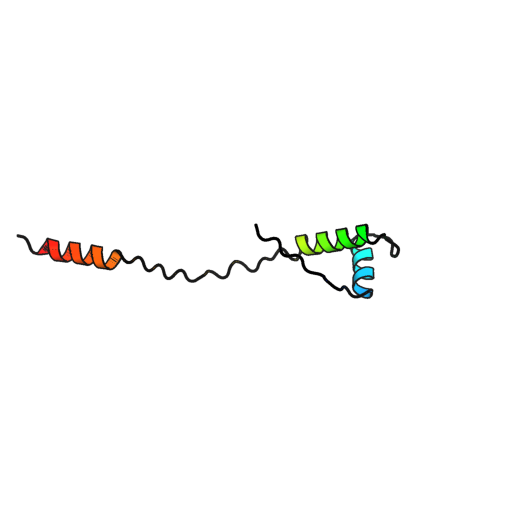HR A N 1
ATOM 535 C CA . THR A 1 71 ? 41.860 34.686 37.294 1.00 64.94 71 THR A CA 1
ATOM 536 C C . THR A 1 71 ? 42.858 35.831 37.179 1.00 64.94 71 THR A C 1
ATOM 538 O O . THR A 1 71 ? 43.447 36.211 38.188 1.00 64.94 71 THR A O 1
ATOM 541 N N . ASN A 1 72 ? 43.004 36.432 35.995 1.00 61.94 72 ASN A N 1
ATOM 542 C CA . ASN A 1 72 ? 43.939 37.542 35.796 1.00 61.94 72 ASN A CA 1
ATOM 543 C C . ASN A 1 72 ? 43.469 38.846 36.464 1.00 61.94 72 ASN A C 1
ATOM 545 O O . ASN A 1 72 ? 44.298 39.694 36.780 1.00 61.94 72 ASN A O 1
ATOM 549 N N . PHE A 1 73 ? 42.170 39.005 36.737 1.00 61.31 73 PHE A N 1
ATOM 550 C CA . PHE A 1 73 ? 41.645 40.181 37.442 1.00 61.31 73 PHE A CA 1
ATOM 551 C C . PHE A 1 73 ? 41.820 40.109 38.971 1.00 61.31 73 PHE A C 1
ATOM 553 O O . PHE A 1 73 ? 41.735 41.126 39.652 1.00 61.31 73 PHE A O 1
ATOM 560 N N . LYS A 1 74 ? 42.113 38.929 39.538 1.00 55.91 74 LYS A N 1
ATOM 561 C CA . LYS A 1 74 ? 42.308 38.748 40.991 1.00 55.91 74 LYS A CA 1
ATOM 562 C C . LYS A 1 74 ? 43.734 39.086 41.474 1.00 55.91 74 LYS A C 1
ATOM 564 O O . LYS A 1 74 ? 44.074 38.795 42.616 1.00 55.91 74 LYS A O 1
ATOM 569 N N . GLY A 1 75 ? 44.561 39.691 40.618 1.00 59.38 75 GLY A N 1
ATOM 570 C CA . GLY A 1 75 ? 45.960 40.039 40.901 1.00 59.38 75 GLY A CA 1
ATOM 571 C C . GLY A 1 75 ? 46.332 41.513 40.709 1.00 59.38 75 GLY A C 1
ATOM 572 O O . GLY A 1 75 ? 47.519 41.817 40.714 1.00 59.38 75 GLY A O 1
ATOM 573 N N . ALA A 1 76 ? 45.363 42.416 40.530 1.00 54.41 76 ALA A N 1
ATOM 574 C CA . ALA A 1 76 ? 45.594 43.863 40.550 1.00 54.41 76 ALA A CA 1
ATOM 575 C C . ALA A 1 76 ? 44.924 44.458 41.799 1.00 54.41 76 ALA A C 1
ATOM 577 O O . ALA A 1 76 ? 43.784 44.921 41.748 1.00 54.41 76 ALA A O 1
ATOM 578 N N . ALA A 1 77 ? 45.630 44.349 42.925 1.00 48.78 77 ALA A N 1
ATOM 579 C CA . ALA A 1 77 ? 45.428 45.155 44.124 1.00 48.78 77 ALA A CA 1
ATOM 580 C C . ALA A 1 77 ? 46.597 46.139 44.232 1.00 48.78 77 ALA A C 1
ATOM 582 O O . ALA A 1 77 ? 47.729 45.711 43.903 1.00 48.78 77 ALA A O 1
#

pLDDT: mean 74.67, std 14.81, range [48.72, 92.25]

Solvent-accessible surface area (backbone atoms only — not comparable to full-atom values): 5141 Å² total; per-residue (Å²): 134,89,83,84,85,80,91,81,89,76,58,71,71,57,51,56,52,48,22,62,76,69,74,43,60,91,84,52,54,70,68,59,53,50,52,53,52,50,51,48,44,62,71,65,58,65,68,62,72,69,76,72,76,71,78,70,76,79,74,65,76,57,60,65,57,53,52,52,53,56,62,64,62,77,72,77,128

Nearest PDB structures (foldseek):
  2do1-assembly1_A  TM=4.718E-01  e=5.203E+00  Homo sapiens
  4uzw-assembly1_A  TM=4.917E-01  e=8.421E+00  Saccharomyces cerevisiae

Foldseek 3Di:
DDDDDDDDDDDLVVLVVLCVVVVHDNPHDPVVSVVSVVVCCVVPVPPPVPPPPPPPPPPVVCPVVVVVVVVVVVPDD

Sequence (77 aa):
MNYESRRITISYLAVIELCKIFDLPQDAPTQALSAGVEKLIFQHGNVQASPKPETATSTQPNKSALSAMVTNFKGA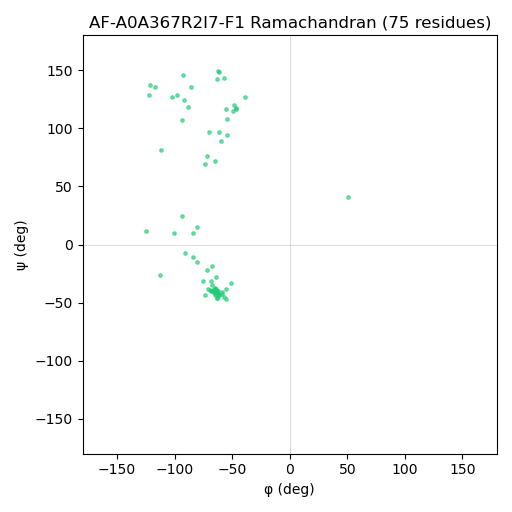A

Mean predicted aligned error: 16.09 Å

Organism: NCBI:txid1356359

Radius of gyration: 28.45 Å; Cα contacts (8 Å, |Δi|>4): 17; chains: 1; bounding box: 58×56×56 Å

Secondary structure (DSSP, 8-state):
--PPP------HHHHHHHHHHTT--TT--HHHHHHHHHHHHHHHTT--------------THHHHHHHHHHHHTT--